Protein AF-A0A1X0QAM1-F1 (afdb_monomer_lite)

pLDDT: mean 74.7, std 11.8, range [42.03, 91.5]

Organism: NCBI:txid1081669

InterPro domains:
  IPR036397 Ribonuclease H superfamily [G3DSA:3.30.420.10] (2-67)

Structure (mmCIF, N/CA/C/O backbone):
data_AF-A0A1X0QAM1-F1
#
_entry.id   AF-A0A1X0QAM1-F1
#
loop_
_atom_site.group_PDB
_atom_site.id
_atom_site.type_symbol
_atom_site.label_atom_id
_atom_site.label_alt_id
_atom_site.label_comp_id
_atom_site.label_asym_id
_atom_site.label_entity_id
_atom_site.label_seq_id
_atom_site.pdbx_PDB_ins_code
_atom_site.Cartn_x
_atom_site.Cartn_y
_atom_site.Cartn_z
_atom_site.occupancy
_atom_site.B_iso_or_equiv
_atom_site.auth_seq_id
_atom_site.auth_comp_id
_atom_site.auth_asym_id
_atom_site.auth_atom_id
_atom_site.pdbx_PDB_model_num
ATOM 1 N N . MET A 1 1 ? 15.080 15.569 42.664 1.00 42.03 1 MET A N 1
ATOM 2 C CA . MET A 1 1 ? 14.708 14.462 41.755 1.00 42.03 1 MET A CA 1
ATOM 3 C C . MET A 1 1 ? 13.362 14.798 41.139 1.00 42.03 1 MET A C 1
ATOM 5 O O . MET A 1 1 ? 12.380 14.831 41.866 1.00 42.03 1 MET A O 1
ATOM 9 N N . HIS A 1 2 ? 13.318 15.134 39.850 1.00 48.03 2 HIS A N 1
ATOM 10 C CA . HIS A 1 2 ? 12.062 15.439 39.162 1.00 48.03 2 HIS A CA 1
ATOM 11 C C . HIS A 1 2 ? 11.396 14.106 38.793 1.00 48.03 2 HIS A C 1
ATOM 13 O O . HIS A 1 2 ? 11.899 13.390 37.930 1.00 48.03 2 HIS A O 1
ATOM 19 N N . GLN A 1 3 ? 10.324 13.721 39.492 1.00 55.53 3 GLN A N 1
ATOM 20 C CA . GLN A 1 3 ? 9.535 12.556 39.094 1.00 55.53 3 GLN A CA 1
ATOM 21 C C . GLN A 1 3 ? 8.792 12.884 37.799 1.00 55.53 3 GLN A C 1
ATOM 23 O O . GLN A 1 3 ? 7.925 13.754 37.774 1.00 55.53 3 GLN A O 1
ATOM 28 N N . ILE A 1 4 ? 9.126 12.173 36.726 1.00 59.03 4 ILE A N 1
ATOM 29 C CA . ILE A 1 4 ? 8.334 12.142 35.497 1.00 59.03 4 ILE A CA 1
ATOM 30 C C . ILE A 1 4 ? 7.190 11.145 35.752 1.00 59.03 4 ILE A C 1
ATOM 32 O O . ILE A 1 4 ? 7.236 10.005 35.308 1.00 59.03 4 ILE A O 1
ATOM 36 N N . SER A 1 5 ? 6.200 11.529 36.567 1.00 55.72 5 SER A N 1
ATOM 37 C CA . SER A 1 5 ? 5.118 10.633 37.021 1.00 55.72 5 SER A CA 1
ATOM 38 C C . SER A 1 5 ? 3.928 10.532 36.057 1.00 55.72 5 SER A C 1
ATOM 40 O O . SER A 1 5 ? 2.919 9.936 36.415 1.00 55.72 5 SER A O 1
ATOM 42 N N . ASN A 1 6 ? 4.008 11.125 34.860 1.00 58.72 6 ASN A N 1
ATOM 43 C CA . ASN A 1 6 ? 2.837 11.331 33.992 1.00 58.72 6 ASN A CA 1
ATOM 44 C C . ASN A 1 6 ? 2.940 10.663 32.610 1.00 58.72 6 ASN A C 1
ATOM 46 O O . ASN A 1 6 ? 2.113 10.933 31.742 1.00 58.72 6 ASN A O 1
ATOM 50 N N . ILE A 1 7 ? 3.933 9.800 32.379 1.00 63.78 7 ILE A N 1
ATOM 51 C CA . ILE A 1 7 ? 4.010 9.027 31.132 1.00 63.78 7 ILE A CA 1
ATOM 52 C C . ILE A 1 7 ? 3.259 7.711 31.341 1.00 63.78 7 ILE A C 1
ATOM 54 O O . ILE A 1 7 ? 3.804 6.741 31.862 1.00 63.78 7 ILE A O 1
ATOM 58 N N . LEU A 1 8 ? 1.991 7.680 30.930 1.00 69.69 8 LEU A N 1
ATOM 59 C CA . LEU A 1 8 ? 1.281 6.426 30.688 1.00 69.69 8 LEU A CA 1
ATOM 60 C C . LEU A 1 8 ? 1.930 5.756 29.469 1.00 69.69 8 LEU A C 1
ATOM 62 O O . LEU A 1 8 ? 1.959 6.353 28.392 1.00 69.69 8 LEU A O 1
ATOM 66 N N . SER A 1 9 ? 2.464 4.538 29.617 1.00 71.19 9 SER A N 1
ATOM 67 C CA . SER A 1 9 ? 3.017 3.790 28.481 1.00 71.19 9 SER A CA 1
ATOM 68 C C . SER A 1 9 ? 1.875 3.312 27.581 1.00 71.19 9 SER A C 1
ATOM 70 O O . SER A 1 9 ? 1.305 2.238 27.781 1.00 71.19 9 SER A O 1
ATOM 72 N N . ILE A 1 10 ? 1.497 4.135 26.611 1.00 72.69 10 ILE A N 1
ATOM 73 C CA . ILE A 1 10 ? 0.463 3.805 25.634 1.00 72.69 10 ILE A CA 1
ATOM 74 C C . ILE A 1 10 ? 1.161 3.416 24.330 1.00 72.69 10 ILE A C 1
ATOM 76 O O . ILE A 1 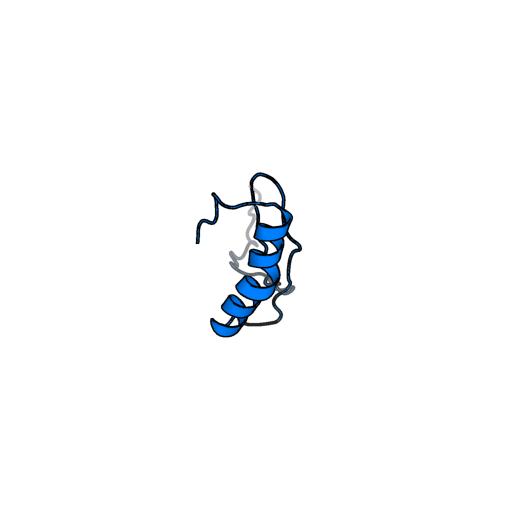10 ? 1.974 4.170 23.809 1.00 72.69 10 ILE A O 1
ATOM 80 N N . ILE A 1 11 ? 0.844 2.228 23.809 1.00 77.62 11 ILE A N 1
ATOM 81 C CA . ILE A 1 11 ? 1.487 1.646 22.615 1.00 77.62 11 ILE A CA 1
ATOM 82 C C . ILE A 1 11 ? 0.964 2.290 21.313 1.00 77.62 11 ILE A C 1
ATOM 84 O O . ILE A 1 11 ? 1.664 2.311 20.305 1.00 77.62 11 ILE A O 1
ATOM 88 N N . LYS A 1 12 ? -0.258 2.845 21.324 1.00 81.81 12 LYS A N 1
ATOM 89 C CA . LYS A 1 12 ? -0.884 3.521 20.178 1.00 81.81 12 LYS A CA 1
ATOM 90 C C . LYS A 1 12 ? -1.591 4.794 20.629 1.00 81.81 12 LYS A C 1
ATOM 92 O O . LYS A 1 12 ? -2.562 4.738 21.381 1.00 81.81 12 LYS A O 1
ATOM 97 N N . HIS A 1 13 ? -1.106 5.934 20.157 1.00 84.88 13 HIS A N 1
ATOM 98 C CA . HIS A 1 13 ? -1.745 7.223 20.397 1.00 84.88 13 HIS A CA 1
ATOM 99 C C . HIS A 1 13 ? -2.942 7.435 19.454 1.00 84.88 13 HIS A C 1
ATOM 101 O O . HIS A 1 13 ? -3.079 6.761 18.430 1.00 84.88 13 HIS A O 1
ATOM 107 N N . GLY A 1 14 ? -3.826 8.369 19.815 1.00 84.75 14 GLY A N 1
ATOM 108 C CA . GLY A 1 14 ? -4.841 8.890 18.894 1.00 84.75 14 GLY A CA 1
ATOM 109 C C . GLY A 1 14 ? -4.213 9.691 17.742 1.00 84.75 14 GLY A C 1
ATOM 110 O O . GLY A 1 14 ? -2.995 9.782 17.631 1.00 84.75 14 GLY A O 1
ATOM 111 N N . GLY A 1 15 ? -5.045 10.294 16.889 1.00 89.44 15 GLY A N 1
ATOM 112 C CA . GLY A 1 15 ? -4.589 11.057 15.711 1.00 89.44 15 GLY A CA 1
ATOM 113 C C . GLY A 1 15 ? -4.636 10.280 14.392 1.00 89.44 15 GLY A C 1
ATOM 114 O O . GLY A 1 15 ? -4.393 10.855 13.337 1.00 89.44 15 GLY A O 1
ATOM 115 N N . GLY A 1 16 ? -5.025 9.004 14.445 1.00 88.94 16 GLY A N 1
ATOM 116 C CA . GLY A 1 16 ? -5.179 8.152 13.269 1.00 88.94 16 GLY A CA 1
ATOM 117 C C . GLY A 1 16 ? -3.873 7.497 12.820 1.00 88.94 16 GLY A C 1
ATOM 118 O O . GLY A 1 16 ? -2.813 7.671 13.416 1.00 88.94 16 GLY A O 1
ATOM 119 N N . SER A 1 17 ? -3.979 6.681 11.779 1.00 89.69 17 SER A N 1
ATOM 120 C CA . SER A 1 17 ? -2.859 6.009 11.121 1.00 89.69 17 SER A CA 1
ATOM 121 C C . SER A 1 17 ? -3.219 5.777 9.660 1.00 89.69 17 SER A C 1
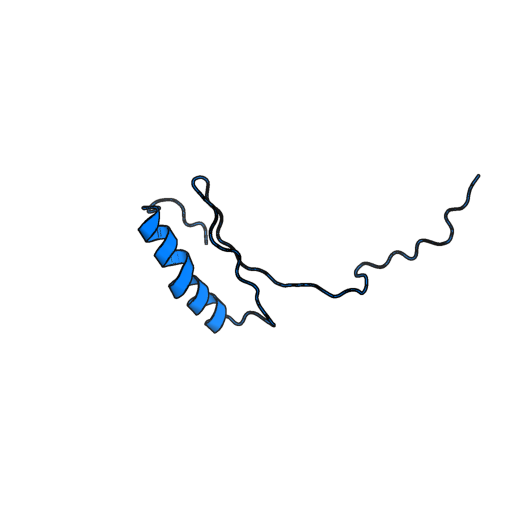ATOM 123 O O . SER A 1 17 ? -4.395 5.594 9.357 1.00 89.69 17 SER A O 1
ATOM 125 N N . VAL A 1 18 ? -2.220 5.739 8.782 1.00 91.25 18 VAL A N 1
ATOM 126 C CA . VAL A 1 18 ? -2.388 5.376 7.368 1.00 91.25 18 VAL A CA 1
ATOM 127 C C . VAL A 1 18 ? -1.687 4.053 7.086 1.00 91.25 18 VAL A C 1
ATOM 129 O O . VAL A 1 18 ? -0.666 3.748 7.706 1.00 91.25 18 VAL A O 1
ATOM 132 N N . MET A 1 19 ? -2.230 3.282 6.149 1.00 91.50 19 MET A N 1
ATOM 133 C CA . MET A 1 19 ? -1.570 2.111 5.584 1.00 91.50 19 MET A CA 1
ATOM 134 C C . MET A 1 19 ? -1.064 2.471 4.190 1.00 91.50 19 MET A C 1
ATOM 136 O O . MET A 1 19 ? -1.754 3.144 3.427 1.00 91.50 19 MET A O 1
ATOM 140 N N . VAL A 1 20 ? 0.165 2.070 3.877 1.00 87.50 20 VAL A N 1
ATOM 141 C CA . VAL A 1 20 ? 0.816 2.411 2.611 1.00 87.50 20 VAL A CA 1
ATOM 142 C C . VAL A 1 20 ? 1.516 1.190 2.036 1.00 87.50 20 VAL A C 1
ATOM 144 O O . VAL A 1 20 ? 2.026 0.352 2.782 1.00 87.50 20 VAL A O 1
ATOM 147 N N . TRP A 1 21 ? 1.561 1.109 0.712 1.00 85.00 21 TRP A N 1
ATOM 148 C CA . TRP A 1 21 ? 2.323 0.120 -0.036 1.00 85.00 21 TRP A CA 1
ATOM 149 C C . TRP A 1 21 ? 3.269 0.827 -1.002 1.00 85.00 21 TRP A C 1
ATOM 151 O O . TRP A 1 21 ? 2.908 1.817 -1.631 1.00 85.00 21 TRP A O 1
ATOM 161 N N . SER A 1 22 ? 4.495 0.333 -1.110 1.00 81.06 22 SER A N 1
ATOM 162 C CA . SER A 1 22 ? 5.478 0.819 -2.074 1.00 81.06 22 SER A CA 1
ATOM 163 C C . SER A 1 22 ? 6.431 -0.316 -2.423 1.00 81.06 22 SER A C 1
ATOM 165 O O . SER A 1 22 ? 6.582 -1.282 -1.669 1.00 81.06 22 SER A O 1
ATOM 167 N N . VAL A 1 23 ? 7.078 -0.185 -3.573 1.00 77.81 23 VAL A N 1
ATOM 168 C CA . VAL A 1 23 ? 8.135 -1.080 -4.027 1.00 77.81 23 VAL A CA 1
ATOM 169 C C . VAL A 1 23 ? 9.425 -0.281 -4.076 1.00 77.81 23 VAL A C 1
ATOM 171 O O . VAL A 1 23 ? 9.491 0.791 -4.672 1.00 77.81 23 VAL A O 1
ATOM 174 N N . ILE A 1 24 ? 10.456 -0.813 -3.431 1.00 78.38 24 ILE A N 1
ATOM 175 C CA . ILE A 1 24 ? 11.766 -0.181 -3.319 1.00 78.38 24 ILE A CA 1
ATOM 176 C C . ILE A 1 24 ? 12.789 -1.119 -3.939 1.00 78.38 24 ILE A C 1
ATOM 178 O O . ILE A 1 24 ? 12.781 -2.323 -3.685 1.00 78.38 24 ILE A O 1
ATOM 182 N N . SER A 1 25 ? 13.691 -0.558 -4.732 1.00 73.75 25 SER A N 1
ATOM 183 C CA . SER A 1 25 ? 14.825 -1.273 -5.297 1.00 73.75 25 SER A CA 1
ATOM 184 C C . SER A 1 25 ? 16.118 -0.484 -5.100 1.00 73.75 25 SER A C 1
ATOM 186 O O . SER A 1 25 ? 16.090 0.685 -4.724 1.00 73.75 25 SER A O 1
ATOM 188 N N . TYR A 1 26 ? 17.264 -1.110 -5.385 1.00 73.75 26 TYR A N 1
ATOM 189 C CA . TYR A 1 26 ? 18.551 -0.406 -5.416 1.00 73.75 26 TYR A CA 1
ATOM 190 C C . TYR A 1 26 ? 18.555 0.770 -6.408 1.00 73.75 26 TYR A C 1
ATOM 192 O O . TYR A 1 26 ? 19.227 1.770 -6.173 1.00 73.75 26 TYR A O 1
ATOM 200 N N . TYR A 1 27 ? 17.818 0.641 -7.513 1.00 72.50 27 TYR A N 1
ATOM 201 C CA . TYR A 1 27 ? 17.840 1.613 -8.602 1.00 72.50 27 TYR A CA 1
ATOM 202 C C . TYR A 1 27 ? 16.850 2.756 -8.402 1.00 72.50 27 TYR A C 1
ATOM 204 O O . TYR A 1 27 ? 17.150 3.881 -8.791 1.00 72.50 27 TYR A O 1
ATOM 212 N N . ASP A 1 28 ? 15.673 2.467 -7.846 1.00 69.31 28 ASP A N 1
ATOM 213 C CA . ASP A 1 28 ? 14.606 3.454 -7.676 1.00 69.31 28 ASP A CA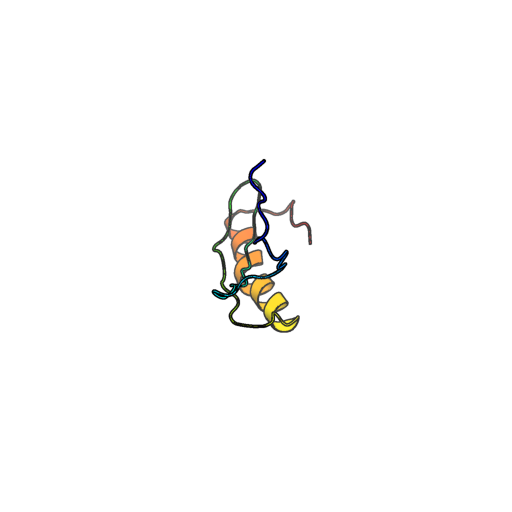 1
ATOM 214 C C . ASP A 1 28 ? 13.498 2.978 -6.717 1.00 69.31 28 ASP A C 1
ATOM 216 O O . ASP A 1 28 ? 13.402 1.786 -6.391 1.00 69.31 28 ASP A O 1
ATOM 220 N N . VAL A 1 29 ? 12.639 3.914 -6.313 1.00 72.69 29 VAL A N 1
ATOM 221 C CA . VAL A 1 29 ? 11.434 3.709 -5.495 1.00 72.69 29 VAL A CA 1
ATOM 222 C C . VAL A 1 29 ? 10.187 3.968 -6.348 1.00 72.69 29 VAL A C 1
ATOM 224 O O . VAL A 1 29 ? 10.117 4.977 -7.045 1.00 72.69 29 VAL A O 1
ATOM 227 N N . LEU A 1 30 ? 9.181 3.088 -6.290 1.00 71.44 30 LEU A N 1
ATOM 228 C CA . LEU A 1 30 ? 7.862 3.380 -6.866 1.00 71.44 30 LEU A CA 1
ATOM 229 C C . LEU A 1 30 ? 7.047 4.328 -6.004 1.00 71.44 30 LEU A C 1
ATOM 231 O O . LEU A 1 30 ? 7.156 4.336 -4.774 1.00 71.44 30 LEU A O 1
ATOM 235 N N . ASP A 1 31 ? 6.097 4.966 -6.687 1.00 72.44 31 ASP A N 1
ATOM 236 C CA . ASP A 1 31 ? 4.941 5.627 -6.102 1.00 72.44 31 ASP A CA 1
ATOM 237 C C . ASP A 1 31 ? 4.378 4.863 -4.898 1.00 72.44 31 ASP A C 1
ATOM 239 O O . ASP A 1 31 ? 4.161 3.647 -4.907 1.00 72.44 31 ASP A O 1
ATOM 243 N N . LEU A 1 32 ? 4.168 5.632 -3.838 1.00 81.19 32 LEU A N 1
ATOM 244 C CA . LEU A 1 32 ? 3.617 5.175 -2.581 1.00 81.19 32 LEU A CA 1
ATOM 245 C C . LEU A 1 32 ? 2.091 5.213 -2.681 1.00 81.19 32 LEU A C 1
ATOM 247 O O . LEU A 1 32 ? 1.491 6.271 -2.871 1.00 81.19 32 LEU A O 1
ATOM 251 N N . VAL A 1 33 ? 1.472 4.044 -2.563 1.00 81.44 33 VAL A N 1
ATOM 252 C CA . VAL A 1 33 ? 0.026 3.857 -2.676 1.00 81.44 33 VAL A CA 1
ATOM 253 C C . VAL A 1 33 ? -0.576 3.842 -1.280 1.00 81.44 33 VAL A C 1
ATOM 255 O O . VAL A 1 33 ? -0.177 3.043 -0.433 1.00 81.44 33 VAL A O 1
ATOM 258 N N . PHE A 1 34 ? -1.544 4.721 -1.032 1.00 86.31 34 PHE A N 1
ATOM 259 C CA . PHE A 1 34 ? -2.333 4.692 0.195 1.00 86.31 34 PHE A CA 1
ATOM 260 C C . PHE A 1 34 ? -3.383 3.586 0.107 1.00 86.31 34 PHE A C 1
ATOM 262 O O . PHE A 1 34 ? -4.096 3.477 -0.888 1.00 86.31 34 PHE A O 1
ATOM 269 N N . ILE A 1 35 ? -3.472 2.777 1.159 1.00 87.75 35 ILE A N 1
ATOM 270 C CA . ILE A 1 35 ? -4.491 1.743 1.312 1.00 87.75 35 ILE A CA 1
ATOM 271 C C . ILE A 1 35 ? -5.525 2.289 2.295 1.00 87.75 35 ILE A C 1
ATOM 273 O O . ILE A 1 35 ? -5.184 2.630 3.430 1.00 87.75 35 ILE A O 1
ATOM 277 N N . GLU A 1 36 ? -6.771 2.415 1.837 1.00 82.19 36 GLU A N 1
ATOM 278 C CA . GLU A 1 36 ? -7.847 3.037 2.619 1.00 82.19 36 GLU A CA 1
ATOM 279 C C . GLU A 1 36 ? -8.321 2.153 3.783 1.00 82.19 36 GLU A C 1
ATOM 281 O O . GLU A 1 36 ? -8.650 2.683 4.839 1.00 82.19 36 GLU A O 1
ATOM 286 N N . ASP A 1 37 ? -8.279 0.825 3.629 1.00 82.62 37 ASP A N 1
ATOM 287 C CA . ASP A 1 37 ? -8.767 -0.138 4.624 1.00 82.62 37 ASP A CA 1
ATOM 288 C C . ASP A 1 37 ? -7.833 -1.366 4.744 1.00 82.62 37 ASP A C 1
ATOM 290 O O . ASP A 1 37 ? -6.608 -1.244 4.812 1.00 82.62 37 ASP A O 1
ATOM 294 N N . ASN A 1 38 ? -8.393 -2.575 4.826 1.00 84.44 38 ASN A N 1
ATOM 295 C CA . ASN A 1 38 ? -7.637 -3.815 4.877 1.00 84.44 38 ASN A CA 1
ATOM 296 C C . ASN A 1 38 ? -7.241 -4.242 3.472 1.00 84.44 38 ASN A C 1
ATOM 298 O O . ASN A 1 38 ? -8.087 -4.332 2.591 1.00 84.44 38 ASN A O 1
ATOM 302 N N . LEU A 1 39 ? -5.978 -4.614 3.304 1.00 85.50 39 LEU A N 1
ATOM 303 C CA . LEU A 1 39 ? -5.511 -5.208 2.065 1.00 85.50 39 LEU A CA 1
ATOM 304 C C . LEU A 1 39 ? -5.902 -6.689 2.004 1.00 85.50 39 LEU A C 1
ATOM 306 O O . LEU A 1 39 ? -5.331 -7.528 2.705 1.00 85.50 39 LEU A O 1
ATOM 310 N N . THR A 1 40 ? -6.871 -7.029 1.160 1.00 89.19 40 THR A N 1
ATOM 311 C CA . THR A 1 40 ? -7.199 -8.426 0.861 1.00 89.19 40 THR A CA 1
ATOM 312 C C . THR A 1 40 ? -6.167 -9.045 -0.083 1.00 89.19 40 THR A C 1
ATOM 314 O O . THR A 1 40 ? -5.456 -8.356 -0.814 1.00 89.19 40 THR A O 1
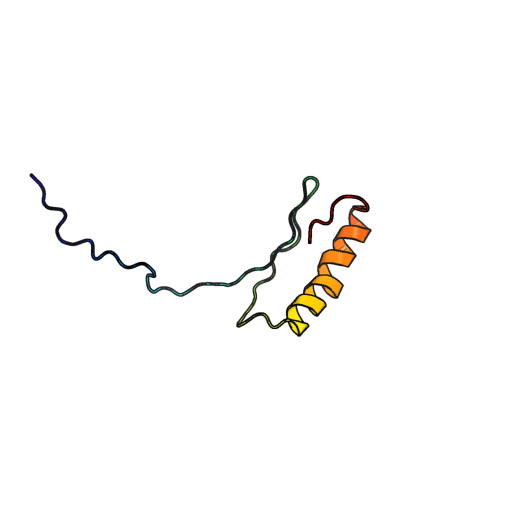ATOM 317 N N . GLY A 1 41 ? -6.113 -10.381 -0.139 1.00 87.00 41 GLY A N 1
ATOM 318 C CA . GLY A 1 41 ? -5.232 -11.074 -1.088 1.00 87.00 41 GLY A CA 1
ATOM 319 C C . GLY A 1 41 ? -5.539 -10.743 -2.557 1.00 87.00 41 GLY A C 1
ATOM 320 O O . GLY A 1 41 ? -4.629 -10.701 -3.382 1.00 87.00 41 GLY A O 1
ATOM 321 N N . GLY A 1 42 ? -6.805 -10.465 -2.892 1.00 87.69 42 GLY A N 1
ATOM 322 C CA . GLY A 1 42 ? -7.202 -10.051 -4.242 1.00 87.69 42 GLY A CA 1
ATOM 323 C C . GLY A 1 42 ? -6.699 -8.651 -4.602 1.00 87.69 42 GLY A C 1
ATOM 324 O O . GLY A 1 42 ? -6.166 -8.444 -5.694 1.00 87.69 42 GLY A O 1
ATOM 325 N N . GLU A 1 43 ? -6.806 -7.704 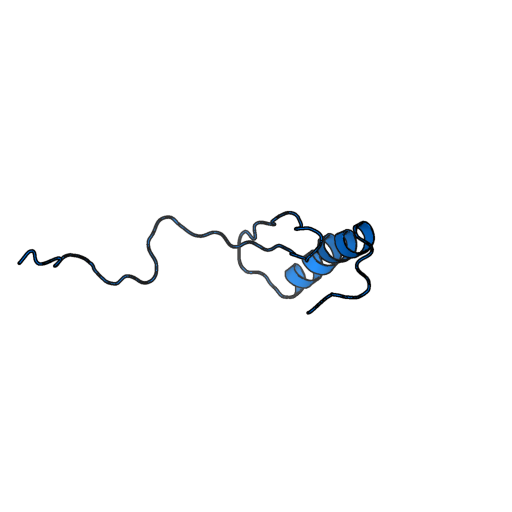-3.671 1.00 84.62 43 GLU A N 1
ATOM 326 C CA . GLU A 1 43 ? -6.283 -6.345 -3.846 1.00 84.62 43 GLU A CA 1
ATOM 327 C C . GLU A 1 43 ? -4.757 -6.345 -3.913 1.00 84.62 43 GLU A C 1
ATOM 329 O O . GLU A 1 43 ? -4.186 -5.684 -4.775 1.00 84.62 43 GLU A O 1
ATOM 334 N N . TYR A 1 44 ? -4.093 -7.169 -3.099 1.00 85.62 44 TYR A N 1
ATOM 335 C CA . TYR A 1 44 ? -2.644 -7.336 -3.177 1.00 85.62 44 TYR A CA 1
ATOM 336 C C . TYR A 1 44 ? -2.199 -7.857 -4.550 1.00 85.62 44 TYR A C 1
ATOM 338 O O . TYR A 1 44 ? -1.320 -7.271 -5.179 1.00 85.62 44 TYR A O 1
ATOM 346 N N . ASN A 1 45 ? -2.856 -8.897 -5.074 1.00 85.00 45 ASN A N 1
ATOM 347 C CA . ASN A 1 45 ? -2.576 -9.398 -6.424 1.00 85.00 45 ASN A CA 1
ATOM 348 C C . ASN A 1 45 ? -2.819 -8.336 -7.504 1.00 85.00 45 ASN A C 1
ATOM 350 O O . ASN A 1 45 ? -2.076 -8.272 -8.484 1.00 85.00 45 ASN A O 1
ATOM 354 N N . THR A 1 46 ? -3.837 -7.492 -7.318 1.00 83.88 46 THR A N 1
ATOM 355 C CA . THR A 1 46 ? -4.129 -6.380 -8.228 1.00 83.88 46 THR A CA 1
ATOM 356 C C . THR A 1 46 ? -2.993 -5.363 -8.220 1.00 83.88 46 THR A C 1
ATOM 358 O O . THR A 1 46 ? -2.496 -5.047 -9.294 1.00 83.88 46 THR A O 1
ATOM 361 N N . ILE A 1 47 ? -2.525 -4.936 -7.042 1.00 81.94 47 ILE A N 1
ATOM 362 C CA . ILE A 1 47 ? -1.398 -4.002 -6.876 1.00 81.94 47 ILE A CA 1
ATOM 363 C C . ILE A 1 47 ? -0.108 -4.561 -7.499 1.00 81.94 47 ILE A C 1
ATOM 365 O O . ILE A 1 47 ? 0.616 -3.864 -8.214 1.00 81.94 47 ILE A O 1
ATOM 369 N N . LEU A 1 48 ? 0.176 -5.853 -7.301 1.00 81.25 48 LEU A N 1
ATOM 370 C CA . LEU A 1 48 ? 1.327 -6.500 -7.934 1.00 81.25 48 LEU A CA 1
ATOM 371 C C . LEU A 1 48 ? 1.210 -6.484 -9.471 1.00 81.25 48 LEU A C 1
ATOM 373 O O . LEU A 1 48 ? 2.171 -6.159 -10.173 1.00 81.25 48 LEU A O 1
ATOM 377 N N . ALA A 1 49 ? 0.027 -6.801 -10.004 1.00 78.25 49 ALA A N 1
ATOM 378 C CA . ALA A 1 49 ? -0.248 -6.789 -11.440 1.00 78.25 49 ALA A CA 1
ATOM 379 C C . ALA A 1 49 ? -0.186 -5.378 -12.053 1.00 78.25 49 ALA A C 1
ATOM 381 O O . ALA A 1 49 ? 0.355 -5.203 -13.152 1.00 78.25 49 ALA A O 1
ATOM 382 N N . SER A 1 50 ? -0.742 -4.378 -11.364 1.00 74.50 50 SER A N 1
ATOM 383 C CA . SER A 1 50 ? -0.860 -3.006 -11.854 1.00 74.50 50 SER A CA 1
ATOM 384 C C . SER A 1 50 ? 0.440 -2.232 -11.747 1.00 74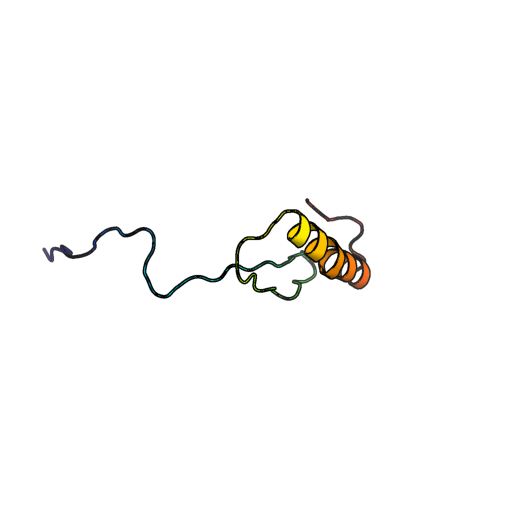.50 50 SER A C 1
ATOM 386 O O . SER A 1 50 ? 0.763 -1.523 -12.701 1.00 74.50 50 SER A O 1
ATOM 388 N N . ASP A 1 51 ? 1.178 -2.373 -10.647 1.00 73.19 51 ASP A N 1
ATOM 389 C CA . ASP A 1 51 ? 2.217 -1.409 -10.282 1.00 73.19 51 ASP A CA 1
ATOM 390 C C . ASP A 1 51 ? 3.598 -2.063 -10.253 1.00 73.19 51 ASP A C 1
ATOM 392 O O . ASP A 1 51 ? 4.505 -1.600 -10.953 1.00 73.19 51 ASP A O 1
ATOM 396 N N . LEU A 1 52 ? 3.744 -3.217 -9.588 1.00 74.56 52 LEU A N 1
ATOM 397 C CA . LEU A 1 52 ? 5.032 -3.919 -9.514 1.00 74.56 52 LEU A CA 1
ATOM 398 C C . LEU A 1 52 ? 5.524 -4.357 -10.904 1.00 74.56 52 LEU A C 1
ATOM 400 O O . LEU A 1 52 ? 6.627 -3.995 -11.314 1.00 74.56 52 LEU A O 1
ATOM 404 N N . PHE A 1 53 ? 4.715 -5.086 -11.680 1.00 73.44 53 PHE A N 1
ATOM 405 C CA . PHE A 1 53 ? 5.156 -5.560 -13.001 1.00 73.44 53 PHE A CA 1
ATOM 406 C C . PHE A 1 53 ? 5.327 -4.438 -14.032 1.00 73.44 53 PHE A C 1
ATOM 408 O O . PHE A 1 53 ? 6.099 -4.582 -14.986 1.00 73.44 53 PHE A O 1
ATOM 415 N N . LYS A 1 54 ? 4.607 -3.317 -13.902 1.00 73.88 54 LYS A N 1
ATOM 416 C CA . LYS A 1 54 ? 4.848 -2.149 -14.764 1.00 73.88 54 LYS A CA 1
ATOM 417 C C . LYS A 1 54 ? 6.201 -1.520 -14.457 1.00 73.88 54 LYS A C 1
ATOM 419 O O . LYS A 1 54 ? 6.943 -1.238 -15.394 1.00 73.88 54 LYS A O 1
ATOM 424 N N . PHE A 1 55 ? 6.550 -1.362 -13.184 1.00 71.19 55 PHE A N 1
ATOM 425 C CA . PHE A 1 55 ? 7.850 -0.825 -12.804 1.00 71.19 55 PHE A CA 1
ATOM 426 C C . PHE A 1 55 ? 9.004 -1.750 -13.165 1.00 71.19 55 PHE A C 1
ATOM 428 O O . PHE A 1 55 ? 9.958 -1.299 -13.788 1.00 71.19 55 PHE A O 1
ATOM 435 N N . VAL A 1 56 ? 8.887 -3.047 -12.876 1.00 72.81 56 VAL A N 1
ATOM 436 C CA . VAL A 1 56 ? 9.897 -4.046 -13.254 1.00 72.81 56 VAL A CA 1
ATOM 437 C C . VAL A 1 56 ? 10.210 -3.965 -14.747 1.00 72.81 56 VAL A C 1
ATOM 439 O O . VAL A 1 56 ? 11.374 -3.927 -15.140 1.00 72.81 56 VAL A O 1
ATOM 442 N N . ARG A 1 57 ? 9.172 -3.861 -15.589 1.00 73.62 57 ARG A N 1
ATOM 443 C CA . ARG A 1 57 ? 9.336 -3.684 -17.039 1.00 73.62 57 ARG A CA 1
ATOM 444 C C . ARG A 1 57 ? 9.959 -2.338 -17.398 1.00 73.62 57 ARG A C 1
ATOM 446 O O . ARG A 1 57 ? 10.852 -2.301 -18.238 1.00 73.62 57 ARG A O 1
ATOM 453 N N . LYS A 1 58 ? 9.514 -1.245 -16.771 1.00 73.56 58 LYS A N 1
ATOM 454 C CA . LYS A 1 58 ? 10.044 0.107 -17.008 1.00 73.56 58 LYS A CA 1
ATOM 455 C C . LYS A 1 58 ? 11.531 0.215 -16.647 1.00 73.56 58 LYS A C 1
ATOM 457 O O . LYS A 1 58 ? 12.266 0.888 -17.360 1.00 73.56 58 LYS A O 1
ATOM 462 N N . HIS A 1 59 ? 11.970 -0.464 -15.590 1.00 70.75 59 HIS A N 1
ATOM 463 C CA . HIS A 1 59 ? 13.338 -0.397 -15.068 1.00 70.75 59 HIS A CA 1
ATOM 464 C C . HIS A 1 59 ? 14.200 -1.617 -15.447 1.00 70.75 59 HIS A C 1
ATOM 466 O O . HIS A 1 59 ? 15.316 -1.745 -14.957 1.00 70.75 59 HIS A O 1
ATOM 472 N N . GLN A 1 60 ? 13.705 -2.498 -16.332 1.00 71.00 60 GLN A N 1
ATOM 473 C CA . GLN A 1 60 ? 14.399 -3.707 -16.815 1.00 71.00 60 GLN A CA 1
ATOM 474 C C . GLN A 1 60 ? 14.953 -4.595 -15.685 1.00 71.00 60 GLN A C 1
ATOM 476 O O . GLN A 1 60 ? 15.999 -5.227 -15.815 1.00 71.00 60 GLN A O 1
ATOM 481 N N . MET A 1 61 ? 14.240 -4.653 -14.561 1.00 65.19 61 MET A N 1
ATOM 482 C CA . MET A 1 61 ? 14.681 -5.356 -13.359 1.00 65.19 61 MET A CA 1
ATOM 483 C C . MET A 1 61 ? 14.329 -6.847 -13.431 1.00 65.19 61 MET A C 1
ATOM 485 O O . MET A 1 61 ? 13.386 -7.300 -12.793 1.00 65.19 61 MET A O 1
ATOM 489 N N . VAL A 1 62 ? 15.066 -7.615 -14.235 1.00 59.44 62 VAL A N 1
ATOM 490 C CA . VAL A 1 62 ? 14.829 -9.062 -14.425 1.00 59.44 62 VAL A CA 1
ATOM 491 C C . VAL A 1 62 ? 15.369 -9.948 -13.295 1.00 59.44 62 VAL A C 1
ATOM 493 O O . VAL A 1 62 ? 14.876 -11.060 -13.133 1.00 59.44 62 VAL A O 1
ATOM 496 N N . ASP A 1 63 ? 16.299 -9.449 -12.472 1.00 55.66 63 ASP A N 1
ATOM 497 C CA . ASP A 1 63 ? 17.104 -10.321 -11.596 1.00 55.66 63 ASP A CA 1
ATOM 498 C C . ASP A 1 63 ? 16.830 -10.192 -10.086 1.00 55.66 63 ASP A C 1
ATOM 500 O O . ASP A 1 63 ? 17.334 -10.997 -9.304 1.00 55.66 63 ASP A O 1
ATOM 504 N N . PHE A 1 64 ? 16.027 -9.219 -9.636 1.00 54.50 64 PHE A N 1
ATOM 505 C CA . PHE A 1 64 ? 15.857 -8.944 -8.199 1.00 54.50 64 PHE A CA 1
ATOM 506 C C . PHE A 1 64 ? 14.411 -8.604 -7.836 1.00 54.50 64 PHE A C 1
ATOM 508 O O . PHE A 1 64 ? 14.090 -7.465 -7.501 1.00 54.50 64 PHE A O 1
ATOM 515 N N . ILE A 1 65 ? 13.529 -9.602 -7.884 1.00 56.53 65 ILE A N 1
ATOM 516 C CA . ILE A 1 65 ? 12.247 -9.536 -7.174 1.00 56.53 65 ILE A CA 1
ATOM 517 C C . ILE A 1 65 ? 12.322 -10.560 -6.048 1.00 56.53 65 ILE A C 1
ATOM 519 O O . ILE A 1 65 ? 12.149 -11.755 -6.274 1.00 56.53 65 ILE A O 1
ATOM 523 N N . PHE A 1 66 ? 12.614 -10.092 -4.837 1.00 53.59 66 PHE A N 1
ATOM 524 C CA . PHE A 1 66 ? 12.388 -10.890 -3.638 1.00 53.59 66 PHE A CA 1
ATOM 525 C C . PHE A 1 66 ? 10.909 -10.729 -3.274 1.00 53.59 66 PHE A C 1
ATOM 527 O O . PHE A 1 66 ? 10.502 -9.652 -2.838 1.00 53.59 66 PHE A O 1
ATOM 534 N N . MET A 1 67 ? 10.110 -11.765 -3.552 1.00 49.91 67 MET A N 1
ATOM 535 C CA . MET A 1 67 ? 8.782 -11.942 -2.950 1.00 49.91 67 MET A CA 1
ATOM 536 C C . MET A 1 67 ? 8.914 -12.603 -1.584 1.00 49.91 67 MET A C 1
ATOM 538 O O . MET A 1 67 ? 9.743 -13.536 -1.473 1.00 49.91 67 MET A O 1
#

Secondary structure (DSSP, 8-state):
----TT----SS-SS---EEE--B-SS-B--PEEE-S---HHHHHHHIIIIIHHHHHHTT--S----

Foldseek 3Di:
DDDPPPDDPDPDDDPDDWDWDWDDDPVDIDDIDTDPDDQDPVNVVVCCVPTVVVVCVVVVVPDDDDD

Sequence (67 aa):
MHQISNILSIIKHGGGSVMVWSVISYYDVLDLVFIEDNLTGGEYNTILASDLFKFVRKHQMVDFIFM

Radius of gyration: 19.09 Å; chains: 1; bounding box: 27×27×59 Å